Protein AF-A0AA91IP58-F1 (afdb_monomer_lite)

Sequence (177 aa):
MSIFRPLFVLAPLALMLTACASDPKTEALQSEVQELTQKVQKLSTEAEYLERQKAMNENNEQRIYLIPAANSDALGITSLGQLRILISHLEPEADGSKAVLQIKTANGSILPSFTGSLEWGTLNQATLEPDQSSILSQNISFTSPATPTNVTSMEVRFSDIAPENLGFIRLSGLERQ

Radius of gyration: 30.38 Å; chains: 1; bounding box: 102×51×78 Å

Secondary structure (DSSP, 8-state):
-----------------------HHHHHHHHHHHHHHHHHHHHHHHHHHHHHHHHHHHH-TTEEEE-GGG-S-EEEEETTEEEEEEEEEEEEETTEEEEEEEEEETT-PPPPPEEEEEEEEPBPTTT-SB-GGG-EEEEEEE---SS--SSEEEEEEEET--GGG--EEEEEEEEE-

InterPro domains:
  IPR021658 Domain of unknown function DUF3251 [PF11622] (20-172)
  IPR037125 Lipoprotein YajI-like superfamily [G3DSA:2.60.40.1620] (43-176)

pLDDT: mean 85.41, std 18.15, range [39.0, 98.5]

Foldseek 3Di:
DDDDDDDDDDDDDDDDDPPPPPPVVVVVVVVVVVVVVVVVVLVVQLVVLLVVQQVVQVVDAQKHKDFVSVQAWTWHQHPQGIKIKGFPDWADDDQAIKTKIKMAHPVLDFRAKKKWKKKWFAADPVPLHGDPVGIDMDIDTDHGDPDTDRIDIDMDTDGNHYRVRTGMMMTGPIDHD

Organism: NCBI:txid1354268

Structure (mmCIF, N/CA/C/O backbone):
data_AF-A0AA91IP58-F1
#
_entry.id   AF-A0AA91IP58-F1
#
loop_
_atom_site.group_PDB
_atom_site.id
_atom_site.type_symbol
_atom_site.label_atom_id
_atom_site.label_alt_id
_atom_site.label_comp_id
_atom_site.label_asym_id
_atom_site.label_entity_id
_atom_site.label_seq_id
_atom_site.pdbx_PDB_ins_code
_atom_site.Cartn_x
_atom_site.Cartn_y
_atom_site.Cartn_z
_atom_site.occupancy
_atom_site.B_iso_or_equiv
_atom_site.auth_seq_id
_atom_site.auth_comp_id
_atom_site.auth_asym_id
_atom_site.auth_atom_id
_atom_site.pdbx_PDB_model_num
ATOM 1 N N . MET A 1 1 ? -80.694 -22.052 58.886 1.00 39.56 1 MET A N 1
ATOM 2 C CA . MET A 1 1 ? -80.861 -23.253 59.734 1.00 39.56 1 MET A CA 1
ATOM 3 C C . MET A 1 1 ? -80.312 -24.444 58.950 1.00 39.56 1 MET A C 1
ATOM 5 O O . MET A 1 1 ? -80.581 -24.483 57.758 1.00 39.56 1 MET A O 1
ATOM 9 N N . SER A 1 2 ? -79.521 -25.313 59.605 1.00 39.00 2 SER A N 1
ATOM 10 C CA . SER A 1 2 ? -78.619 -26.382 59.080 1.00 39.00 2 SER A CA 1
ATOM 11 C C . SER A 1 2 ? -77.391 -25.863 58.313 1.00 39.00 2 SER A C 1
ATOM 13 O O . SER A 1 2 ? -77.558 -25.254 57.268 1.00 39.00 2 SER A O 1
ATOM 15 N N . ILE A 1 3 ? -76.125 -25.909 58.765 1.00 48.03 3 ILE A N 1
ATOM 16 C CA . ILE A 1 3 ? -75.287 -26.819 59.594 1.00 48.03 3 ILE A CA 1
ATOM 17 C C . ILE A 1 3 ? -75.020 -28.194 58.947 1.00 48.03 3 ILE A C 1
ATOM 19 O O . ILE A 1 3 ? -75.890 -29.051 59.011 1.00 48.03 3 ILE A O 1
ATOM 23 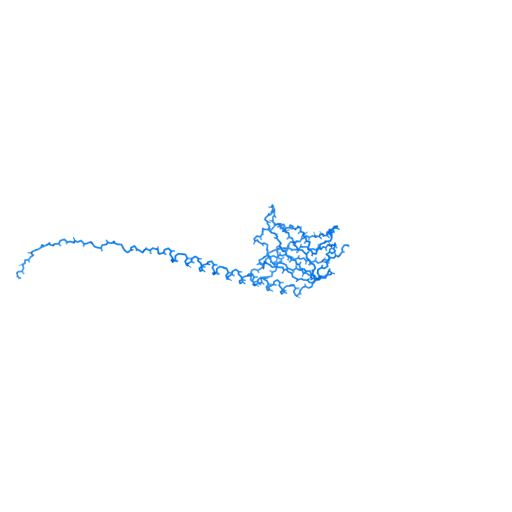N N . PHE A 1 4 ? -73.822 -28.391 58.359 1.00 41.72 4 PHE A N 1
ATOM 24 C CA . PHE A 1 4 ? -72.760 -29.349 58.776 1.00 41.72 4 PHE A CA 1
ATOM 25 C C . PHE A 1 4 ? -71.594 -29.411 57.740 1.00 41.72 4 PHE A C 1
ATOM 27 O O . PHE A 1 4 ? -71.802 -29.713 56.570 1.00 41.72 4 PHE A O 1
ATOM 34 N N . ARG A 1 5 ? -70.357 -29.115 58.188 1.00 49.91 5 ARG A N 1
ATOM 35 C CA . ARG A 1 5 ? -69.035 -29.548 57.626 1.00 49.91 5 ARG A CA 1
ATOM 36 C C . ARG A 1 5 ? -68.789 -31.025 58.072 1.00 49.91 5 ARG A C 1
ATOM 38 O O . ARG A 1 5 ? -69.538 -31.400 58.973 1.00 49.91 5 ARG A O 1
ATOM 45 N N . PRO A 1 6 ? -67.775 -31.846 57.650 1.00 56.28 6 PRO A N 1
ATOM 46 C CA . PRO A 1 6 ? -66.396 -31.459 57.275 1.00 56.28 6 PRO A CA 1
ATOM 47 C C . PRO A 1 6 ? -65.565 -32.418 56.350 1.00 56.28 6 PRO A C 1
ATOM 49 O O . PRO A 1 6 ? -66.014 -33.469 55.919 1.00 56.28 6 PRO A O 1
ATOM 52 N N . LEU A 1 7 ? -64.286 -32.038 56.180 1.00 42.28 7 LEU A N 1
ATOM 53 C CA . LEU A 1 7 ? -63.059 -32.869 56.177 1.00 42.28 7 LEU A CA 1
ATOM 54 C C . LEU A 1 7 ? -62.495 -33.501 54.875 1.00 42.28 7 LEU A C 1
ATOM 56 O O . LEU A 1 7 ? -63.030 -34.456 54.334 1.00 42.28 7 LEU A O 1
ATOM 60 N N . PHE A 1 8 ? -61.300 -32.993 54.522 1.00 44.69 8 PHE A N 1
ATOM 61 C CA . PHE A 1 8 ? -60.072 -33.677 54.063 1.00 44.69 8 PHE A CA 1
ATOM 62 C C . PHE A 1 8 ? -60.136 -34.723 52.942 1.00 44.69 8 PHE A C 1
ATOM 64 O O . PHE A 1 8 ? -60.561 -35.840 53.196 1.00 44.69 8 PHE A O 1
ATOM 71 N N . VAL A 1 9 ? -59.443 -34.444 51.825 1.00 44.81 9 VAL A N 1
ATOM 72 C CA . VAL A 1 9 ? -58.348 -35.301 51.314 1.00 44.81 9 VAL A CA 1
ATOM 73 C C . VAL A 1 9 ? -57.271 -34.410 50.669 1.00 44.81 9 VAL A C 1
ATOM 75 O O . VAL A 1 9 ? -57.568 -33.380 50.071 1.00 44.81 9 VAL A O 1
ATOM 78 N N . LEU A 1 10 ? -56.019 -34.808 50.885 1.00 43.75 10 LEU A N 1
ATOM 79 C CA . LEU A 1 10 ? -54.757 -34.182 50.511 1.00 43.75 10 LEU A CA 1
ATOM 80 C C . LEU A 1 10 ? -54.544 -33.950 49.000 1.00 43.75 10 LEU A C 1
ATOM 82 O O . LEU A 1 10 ? -55.015 -34.711 48.160 1.00 43.75 10 LEU A O 1
ATOM 86 N N . ALA A 1 11 ? -53.712 -32.947 48.701 1.00 50.16 11 ALA A N 1
ATOM 87 C CA . ALA A 1 11 ? -53.000 -32.764 47.434 1.00 50.16 11 ALA A CA 1
ATOM 88 C C . ALA A 1 11 ? -51.957 -33.881 47.180 1.00 50.16 11 ALA A C 1
ATOM 90 O O . ALA A 1 11 ? -51.489 -34.516 48.128 1.00 50.16 11 ALA A O 1
ATOM 91 N N . PRO A 1 12 ? -51.533 -34.069 45.917 1.00 51.97 12 PRO A N 1
ATOM 92 C CA . PRO A 1 12 ? -50.202 -33.572 45.538 1.00 51.97 12 PRO A CA 1
ATOM 93 C C . PRO A 1 12 ? -50.257 -32.804 44.201 1.00 51.97 12 PRO A C 1
ATOM 95 O O . PRO A 1 12 ? -50.959 -33.178 43.272 1.00 51.97 12 PRO A O 1
ATOM 98 N N . LEU A 1 13 ? -49.719 -31.586 44.128 1.00 54.38 13 LEU A N 1
ATOM 99 C CA . LEU A 1 13 ? -48.349 -31.285 43.690 1.00 54.38 13 LEU A CA 1
ATOM 100 C C . LEU A 1 13 ? -47.980 -31.922 42.332 1.00 54.38 13 LEU A C 1
ATOM 102 O O . LEU A 1 13 ? -47.432 -33.016 42.277 1.00 54.38 13 LEU A O 1
ATOM 106 N N . ALA A 1 14 ? -48.223 -31.178 41.250 1.00 49.28 14 ALA A N 1
ATOM 107 C CA . ALA A 1 14 ? -47.555 -31.348 39.959 1.00 49.28 14 ALA A CA 1
ATOM 108 C C . ALA A 1 14 ? -46.962 -29.993 39.540 1.00 49.28 14 ALA A C 1
ATOM 110 O O . ALA A 1 14 ? -47.442 -29.310 38.640 1.00 49.28 14 ALA A O 1
ATOM 111 N N . LEU A 1 15 ? -45.948 -29.567 40.288 1.00 55.00 15 LEU A N 1
ATOM 112 C CA . LEU A 1 15 ? -44.935 -28.629 39.816 1.00 55.00 15 LEU A CA 1
ATOM 113 C C . LEU A 1 15 ? -43.712 -29.466 39.442 1.00 55.00 15 LEU A C 1
ATOM 115 O O . LEU A 1 15 ? -43.441 -30.449 40.130 1.00 55.00 15 LEU A O 1
ATOM 119 N N . MET A 1 16 ? -42.963 -28.987 38.442 1.00 45.84 16 MET A N 1
ATOM 120 C CA . MET A 1 16 ? -41.662 -29.479 37.953 1.00 45.84 16 MET A CA 1
ATOM 121 C C . MET A 1 16 ? -41.760 -30.551 36.848 1.00 45.84 16 MET A C 1
ATOM 123 O O . MET A 1 16 ? -42.393 -31.577 37.041 1.00 45.84 16 MET A O 1
ATOM 127 N N . LEU A 1 17 ? -41.156 -30.444 35.662 1.00 47.12 17 LEU A N 1
ATOM 128 C CA . LEU A 1 17 ? -40.300 -29.449 35.010 1.00 47.12 17 LEU A CA 1
ATOM 129 C C . LEU A 1 17 ? -40.505 -29.655 33.497 1.00 47.12 17 LEU A C 1
ATOM 131 O O . LEU A 1 17 ? -40.238 -30.749 33.000 1.00 47.12 17 LEU A O 1
ATOM 135 N N . THR A 1 18 ? -40.889 -28.633 32.732 1.00 47.38 18 THR A N 1
ATOM 136 C CA . THR A 1 18 ? -40.524 -28.616 31.309 1.00 47.38 18 THR A CA 1
ATOM 137 C C . THR A 1 18 ? -39.029 -28.33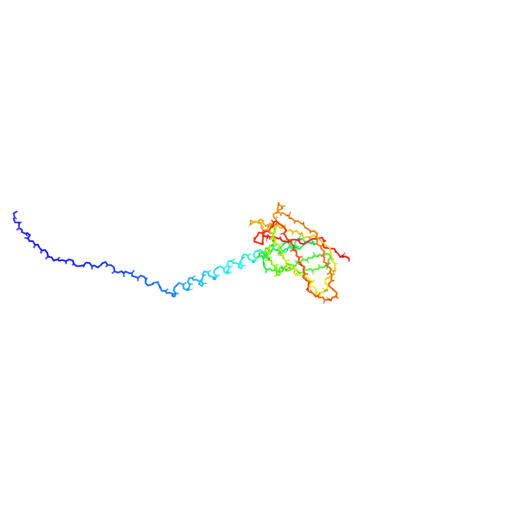1 31.255 1.00 47.38 18 THR A C 1
ATOM 139 O O . THR A 1 18 ? -38.604 -27.179 31.188 1.00 47.38 18 THR A O 1
ATOM 142 N N . ALA A 1 19 ? -38.219 -29.381 31.365 1.00 43.22 19 ALA A N 1
ATOM 143 C CA . ALA A 1 19 ? -36.859 -29.323 30.875 1.00 43.22 19 ALA A CA 1
ATOM 144 C C . ALA A 1 19 ? -36.976 -29.132 29.359 1.00 43.22 19 ALA A C 1
ATOM 146 O O . ALA A 1 19 ? -37.297 -30.074 28.635 1.00 43.22 19 ALA A O 1
ATOM 147 N N . CYS A 1 20 ? -36.791 -27.899 28.880 1.00 54.41 20 CYS A N 1
ATOM 148 C CA . CYS A 1 20 ? -36.378 -27.699 27.501 1.00 54.41 20 CYS A CA 1
ATOM 149 C C . CYS A 1 20 ? -35.067 -28.467 27.364 1.00 54.41 20 CYS A C 1
ATOM 151 O O . CYS A 1 20 ? -34.034 -28.035 27.871 1.00 54.41 20 CYS A O 1
ATOM 153 N N . ALA A 1 21 ? -35.130 -29.651 26.764 1.00 51.09 21 ALA A N 1
ATOM 154 C CA . ALA A 1 21 ? -33.950 -30.283 26.223 1.00 51.09 21 ALA A CA 1
ATOM 155 C C . ALA A 1 21 ? -33.416 -29.303 25.175 1.00 51.09 21 ALA A C 1
ATOM 157 O O . ALA A 1 21 ? -34.024 -29.147 24.116 1.00 51.09 21 ALA A O 1
ATOM 158 N N . SER A 1 22 ? -32.359 -28.564 25.515 1.00 48.19 22 SER A N 1
ATOM 159 C CA . SER A 1 22 ? -31.583 -27.815 24.534 1.00 48.19 22 SER A CA 1
ATOM 160 C C . SER A 1 22 ? -31.085 -28.840 23.527 1.00 48.19 22 SER A C 1
ATOM 162 O O . SER A 1 22 ? -30.234 -29.669 23.842 1.00 48.19 22 SER A O 1
ATOM 164 N N . ASP A 1 23 ? -31.727 -28.873 22.366 1.00 45.72 23 ASP A N 1
ATOM 165 C CA . ASP A 1 23 ? -31.430 -29.823 21.311 1.00 45.72 23 ASP A CA 1
ATOM 166 C C . ASP A 1 23 ? -30.091 -29.383 20.695 1.00 45.72 23 ASP A C 1
ATOM 168 O O . ASP A 1 23 ? -30.049 -28.331 20.045 1.00 45.72 23 ASP A O 1
ATOM 172 N N . PRO A 1 24 ? -28.977 -30.116 20.896 1.00 53.09 24 PRO A N 1
ATOM 173 C CA . PRO A 1 24 ? -27.640 -29.668 20.481 1.00 53.09 24 PRO A CA 1
ATOM 174 C C . PRO A 1 24 ? -27.549 -29.443 18.962 1.00 53.09 24 PRO A C 1
ATOM 176 O O . PRO A 1 24 ? -26.681 -28.728 18.466 1.00 53.09 24 PRO A O 1
ATOM 179 N N . LYS A 1 25 ? -28.497 -30.012 18.207 1.00 50.66 25 LYS A N 1
ATOM 180 C CA . LYS A 1 25 ? -28.651 -29.814 16.766 1.00 50.66 25 LYS A CA 1
ATOM 181 C C . LYS A 1 25 ? -29.115 -28.399 16.394 1.00 50.66 25 LYS A C 1
ATOM 183 O O . LYS A 1 25 ? -28.780 -27.922 15.316 1.00 50.66 25 LYS A O 1
ATOM 188 N N . THR A 1 26 ? -29.863 -27.722 17.268 1.00 49.72 26 THR A N 1
ATOM 189 C CA . THR A 1 26 ? -30.307 -26.331 17.058 1.00 49.72 26 THR A CA 1
ATOM 190 C C . THR A 1 26 ? -29.219 -25.312 17.395 1.00 49.72 26 THR A C 1
ATOM 192 O O . THR A 1 26 ? -29.121 -24.299 16.707 1.00 49.72 26 THR A O 1
ATOM 195 N N . GLU A 1 27 ? -28.344 -25.612 18.362 1.00 52.44 27 GLU A N 1
ATOM 196 C CA . GLU A 1 27 ? -27.169 -24.783 18.675 1.00 52.44 27 GLU A CA 1
ATOM 197 C C . GLU A 1 27 ? -26.138 -24.812 17.531 1.00 52.44 27 GLU A C 1
ATOM 199 O O . GLU A 1 27 ? -25.640 -23.762 17.129 1.00 52.44 27 GLU A O 1
ATOM 204 N N . ALA A 1 28 ? -25.902 -25.981 16.920 1.00 52.97 28 ALA A N 1
ATOM 205 C CA . ALA A 1 28 ? -24.985 -26.121 15.781 1.00 52.97 28 ALA A CA 1
ATOM 206 C C . ALA A 1 28 ? -25.471 -25.394 14.505 1.00 52.97 28 ALA A C 1
ATOM 208 O O . ALA A 1 28 ? -24.678 -24.786 13.784 1.00 52.97 28 ALA A O 1
ATOM 209 N N . LEU A 1 29 ? -26.783 -25.397 14.242 1.00 53.53 29 LEU A N 1
ATOM 210 C CA . LEU A 1 29 ? -27.374 -24.676 13.105 1.00 53.53 29 LEU A CA 1
ATOM 211 C C . LEU A 1 29 ? -27.358 -23.154 13.315 1.00 53.53 29 LEU A C 1
ATOM 213 O O . LEU A 1 29 ? -27.153 -22.402 12.364 1.00 53.53 29 LEU A O 1
ATOM 217 N N . GLN A 1 30 ? -27.537 -22.684 14.555 1.00 60.06 30 GLN A N 1
ATOM 218 C CA . GLN A 1 30 ? -27.396 -21.262 14.876 1.00 60.06 30 GLN A CA 1
ATOM 219 C C . GLN A 1 30 ? -25.954 -20.781 14.691 1.00 60.06 30 GLN A C 1
ATOM 221 O O . GLN A 1 30 ? -25.759 -19.694 14.145 1.00 60.06 30 GLN A O 1
ATOM 226 N N . SER A 1 31 ? -24.955 -21.590 15.065 1.00 61.06 31 SER A N 1
ATOM 227 C CA . SER A 1 31 ? -23.551 -21.235 14.831 1.00 61.06 31 SER A CA 1
ATOM 228 C C . SER A 1 31 ? -23.196 -21.163 13.342 1.00 61.06 31 SER A C 1
ATOM 230 O O . SER A 1 31 ? -22.514 -20.229 12.932 1.00 61.06 31 SER A O 1
ATOM 232 N N . GLU A 1 32 ? -23.712 -22.075 12.511 1.00 61.00 32 GLU A N 1
ATOM 233 C CA . GLU A 1 32 ? -23.423 -22.096 11.068 1.00 61.00 32 GLU A CA 1
ATOM 234 C C . GLU A 1 32 ? -24.068 -20.908 10.327 1.00 61.00 32 GLU A C 1
ATOM 236 O O . GLU A 1 32 ? -23.437 -20.274 9.479 1.00 61.00 32 GLU A O 1
ATOM 241 N N . VAL A 1 33 ? -25.301 -20.528 10.693 1.00 67.69 33 VAL A N 1
ATOM 242 C CA . VAL A 1 33 ? -25.975 -19.342 10.129 1.00 67.69 33 VAL A CA 1
ATOM 243 C C . VAL A 1 33 ? -25.303 -18.041 10.579 1.00 67.69 33 VAL A C 1
ATOM 245 O O . VAL A 1 33 ? -25.185 -17.108 9.779 1.00 67.69 33 VAL A O 1
ATOM 248 N N . GLN A 1 34 ? -24.842 -17.959 11.832 1.00 65.25 34 GLN A N 1
ATOM 249 C CA . GLN A 1 34 ? -24.083 -16.803 12.322 1.00 65.25 34 GLN A CA 1
ATOM 250 C C . GLN A 1 34 ? -22.749 -16.658 11.582 1.00 65.25 34 GLN A C 1
ATOM 252 O O . GLN A 1 34 ? -22.436 -15.564 11.113 1.00 65.25 34 GLN A O 1
ATOM 257 N N . G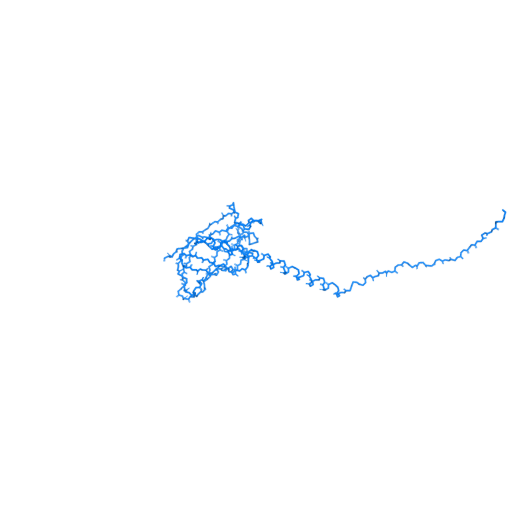LU A 1 35 ? -22.012 -17.755 11.394 1.00 70.62 35 GLU A N 1
ATOM 258 C CA . GLU A 1 35 ? -20.755 -17.765 10.639 1.00 70.62 35 GLU A CA 1
ATOM 259 C C . GLU A 1 35 ? -20.969 -17.365 9.169 1.00 70.62 35 GLU A C 1
ATOM 261 O O . GLU A 1 35 ? -20.226 -16.544 8.623 1.00 70.62 35 GLU A O 1
ATOM 266 N N . LEU A 1 36 ? -22.012 -17.892 8.520 1.00 58.59 36 LEU A N 1
ATOM 267 C CA . LEU A 1 36 ? -22.337 -17.546 7.136 1.00 58.59 36 LEU A CA 1
ATOM 268 C C . LEU A 1 36 ? -22.736 -16.073 6.994 1.00 58.59 36 LEU A C 1
ATOM 270 O O . LEU A 1 36 ? -22.285 -15.397 6.069 1.00 58.59 36 LEU A O 1
ATOM 274 N N . THR A 1 37 ? -23.540 -15.556 7.923 1.00 67.50 37 THR A N 1
ATOM 275 C CA . THR A 1 37 ? -23.955 -14.146 7.927 1.00 67.50 37 THR A CA 1
ATOM 276 C C . THR A 1 37 ? -22.746 -13.226 8.082 1.00 67.50 37 THR A C 1
ATOM 278 O O . THR A 1 37 ? -22.611 -12.261 7.331 1.00 67.50 37 THR A O 1
ATOM 281 N N . GLN A 1 38 ? -21.824 -13.559 8.991 1.00 73.31 38 GLN A N 1
ATOM 282 C CA . GLN A 1 38 ? -20.570 -12.823 9.170 1.00 73.31 38 GLN A CA 1
ATOM 283 C C . GLN A 1 38 ? -19.705 -12.851 7.905 1.00 73.31 38 GLN A C 1
ATOM 285 O O . GLN A 1 38 ? -19.165 -11.820 7.510 1.00 73.31 38 GLN A O 1
ATOM 290 N N . LYS A 1 39 ? -19.608 -14.002 7.226 1.00 71.25 39 LYS A N 1
ATOM 291 C CA . LYS A 1 39 ? -18.879 -14.125 5.953 1.00 71.25 39 LYS A CA 1
ATOM 292 C C . LYS A 1 39 ? -19.482 -13.249 4.856 1.00 71.25 39 LYS A C 1
ATOM 294 O O . LYS A 1 39 ? -18.738 -12.554 4.172 1.00 71.25 39 LYS A O 1
ATOM 299 N N . VAL A 1 40 ? -20.807 -13.249 4.704 1.00 78.06 40 VAL A N 1
ATOM 300 C CA . VAL A 1 40 ? -21.494 -12.408 3.707 1.00 78.06 40 VAL A CA 1
ATOM 301 C C . VAL A 1 40 ? -21.289 -10.923 4.007 1.00 78.06 40 VAL A C 1
ATOM 303 O O . VAL A 1 40 ? -20.968 -10.162 3.099 1.00 78.06 40 VAL A O 1
ATOM 306 N N . GLN A 1 41 ? -21.412 -10.512 5.272 1.00 75.88 41 GLN A N 1
ATOM 307 C CA . GLN A 1 41 ? -21.167 -9.125 5.679 1.00 75.88 41 GLN A CA 1
ATOM 308 C C . GLN A 1 41 ? -19.719 -8.706 5.412 1.00 75.88 41 GLN A C 1
ATOM 310 O O . GLN A 1 41 ? -19.492 -7.672 4.792 1.00 75.88 41 GLN A O 1
ATOM 315 N N . LYS A 1 42 ? -18.747 -9.542 5.793 1.00 77.12 42 LYS A N 1
ATOM 316 C CA . LYS A 1 42 ? -17.326 -9.291 5.537 1.00 77.12 42 LYS A CA 1
ATOM 317 C C . LYS A 1 42 ? -17.040 -9.107 4.046 1.00 77.12 42 LYS A C 1
ATOM 319 O O . LYS A 1 42 ? -16.403 -8.131 3.674 1.00 77.12 42 LYS A O 1
ATOM 324 N N . LEU A 1 43 ? -17.543 -10.006 3.198 1.00 80.06 43 LEU A N 1
ATOM 325 C CA . LEU A 1 43 ? -17.359 -9.909 1.747 1.00 80.06 43 LEU A CA 1
ATOM 326 C C . LEU A 1 43 ? -18.007 -8.649 1.165 1.00 80.06 43 LEU A C 1
ATOM 328 O O . LEU A 1 43 ? -17.438 -8.036 0.268 1.00 80.06 43 LEU A O 1
ATOM 332 N N . SER A 1 44 ? -19.169 -8.243 1.685 1.00 83.75 44 SER A N 1
ATOM 333 C CA . SER A 1 44 ? -19.819 -6.996 1.274 1.00 83.75 44 SER A CA 1
ATOM 334 C C . SER A 1 44 ? -18.955 -5.778 1.601 1.00 83.75 44 SER A C 1
ATOM 336 O O . SER A 1 44 ? -18.814 -4.889 0.768 1.00 83.75 44 SER A O 1
ATOM 338 N N . THR A 1 45 ? -18.357 -5.746 2.791 1.00 87.81 45 THR A N 1
ATOM 339 C CA . THR A 1 45 ? -17.468 -4.660 3.216 1.00 87.81 45 THR A CA 1
ATOM 340 C C . THR A 1 45 ? -16.156 -4.647 2.422 1.00 87.81 45 THR A C 1
ATOM 342 O O . THR A 1 45 ? -15.736 -3.593 1.954 1.00 87.81 45 THR A O 1
ATOM 345 N N . GLU A 1 46 ? -15.520 -5.803 2.2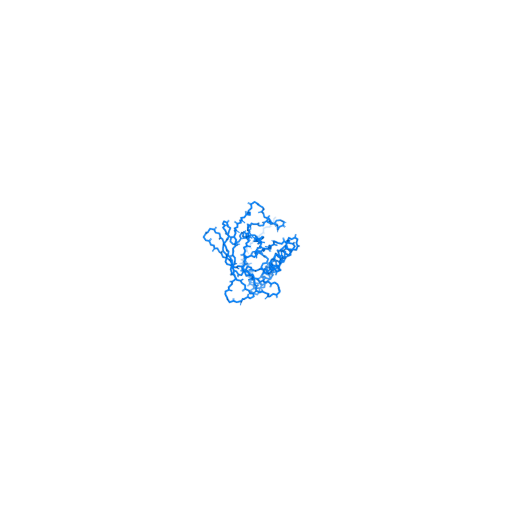06 1.00 93.69 46 GLU A N 1
ATOM 346 C CA . GLU A 1 46 ? -14.311 -5.905 1.370 1.00 93.69 46 GLU A CA 1
ATOM 347 C C . GLU A 1 46 ? -14.582 -5.450 -0.074 1.00 93.69 46 GLU A C 1
ATOM 349 O O . GLU A 1 46 ? -13.756 -4.756 -0.670 1.00 93.69 46 GLU A O 1
ATOM 354 N N . ALA A 1 47 ? -15.755 -5.787 -0.625 1.00 93.50 47 ALA A N 1
ATOM 355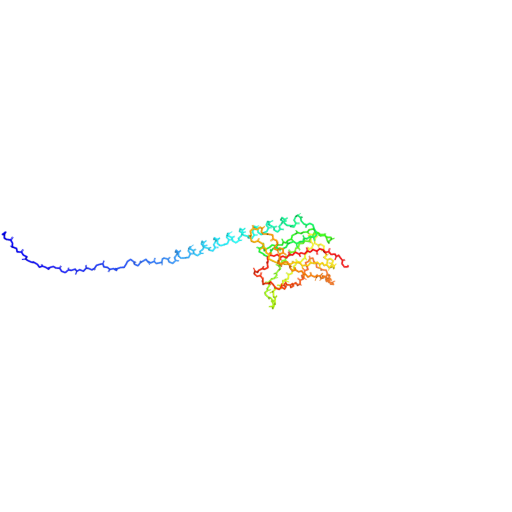 C CA . ALA A 1 47 ? -16.168 -5.348 -1.954 1.00 93.50 47 ALA A CA 1
ATOM 356 C C . ALA A 1 47 ? -16.320 -3.821 -2.039 1.00 93.50 47 ALA A C 1
ATOM 358 O O . ALA A 1 47 ? -15.827 -3.224 -2.994 1.00 93.50 47 ALA A O 1
ATOM 359 N N . GLU A 1 48 ? -16.926 -3.185 -1.033 1.00 95.25 48 GLU A N 1
ATOM 360 C CA . GLU A 1 48 ? -17.061 -1.724 -0.971 1.00 95.25 48 GLU A CA 1
ATOM 361 C C . GLU A 1 48 ? -15.689 -1.030 -0.947 1.00 95.25 48 GLU A C 1
ATOM 363 O O . GLU A 1 48 ? -15.424 -0.127 -1.747 1.00 95.25 48 GLU A O 1
ATOM 368 N N . TYR A 1 49 ? -14.766 -1.498 -0.098 1.00 96.69 49 TYR A N 1
ATOM 369 C CA . 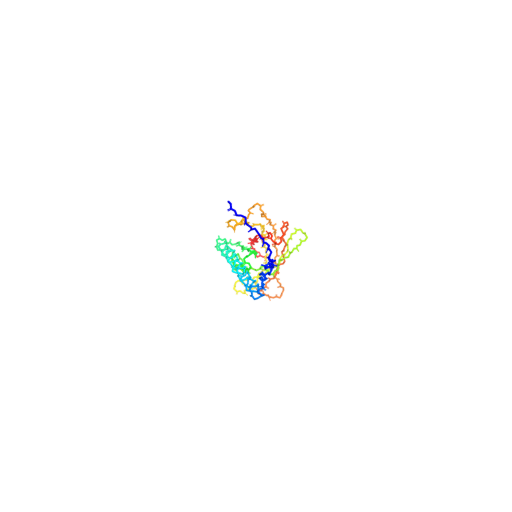TYR A 1 49 ? -13.393 -0.984 -0.075 1.00 96.69 49 TYR A CA 1
ATOM 370 C C . TYR A 1 49 ? -12.663 -1.218 -1.404 1.00 96.69 49 TYR A C 1
ATOM 372 O O . TYR A 1 49 ? -11.924 -0.346 -1.865 1.00 96.69 49 TYR A O 1
ATOM 380 N N . LEU A 1 50 ? -12.867 -2.364 -2.054 1.00 96.88 50 LEU A N 1
ATOM 381 C CA . LEU A 1 50 ? -12.264 -2.661 -3.351 1.00 96.88 50 LEU A CA 1
ATOM 382 C C . LEU A 1 50 ? -12.791 -1.744 -4.460 1.00 96.88 50 LEU A C 1
ATOM 384 O O . LEU A 1 50 ? -12.002 -1.220 -5.249 1.00 96.88 50 LEU A O 1
ATOM 388 N N . GLU A 1 51 ? -14.104 -1.540 -4.541 1.00 95.69 51 GLU A N 1
ATOM 389 C CA . GLU A 1 51 ? -14.715 -0.604 -5.490 1.00 95.69 51 GLU A CA 1
ATOM 390 C C . GLU A 1 51 ? -14.179 0.807 -5.269 1.00 95.69 51 GLU A C 1
ATOM 392 O O . GLU A 1 51 ? -13.778 1.486 -6.220 1.00 95.69 51 GLU A O 1
ATOM 397 N N . ARG A 1 52 ? -14.055 1.210 -4.002 1.00 96.00 52 ARG A N 1
ATOM 398 C CA . ARG A 1 52 ? -13.484 2.500 -3.644 1.00 96.00 52 ARG A CA 1
ATOM 399 C C . ARG A 1 52 ? -12.025 2.639 -4.059 1.00 96.00 52 ARG A C 1
ATOM 401 O O . ARG A 1 52 ? -11.648 3.651 -4.651 1.00 96.00 52 ARG A O 1
ATOM 408 N N . GLN A 1 53 ? -11.213 1.621 -3.788 1.00 97.56 53 GLN A N 1
ATOM 409 C CA . GLN A 1 53 ? -9.813 1.560 -4.201 1.00 97.56 53 GLN A CA 1
ATOM 410 C C . GLN A 1 53 ? -9.676 1.679 -5.723 1.00 97.56 53 GLN A C 1
ATOM 412 O O . GLN A 1 53 ? -8.822 2.423 -6.206 1.00 97.56 53 GLN A O 1
ATOM 417 N N . LYS A 1 54 ? -10.518 0.975 -6.490 1.00 96.50 54 LYS A N 1
ATOM 418 C CA . LYS A 1 54 ? -10.528 1.070 -7.957 1.00 96.50 54 LYS A CA 1
ATOM 419 C C . LYS A 1 54 ? -10.873 2.481 -8.418 1.00 96.50 54 LYS A C 1
ATOM 421 O O . LYS A 1 54 ? -10.092 3.063 -9.162 1.00 96.50 54 LYS A O 1
ATOM 426 N N . ALA A 1 55 ? -11.951 3.063 -7.896 1.00 95.81 55 ALA A N 1
ATOM 427 C CA . ALA A 1 55 ? -12.361 4.419 -8.247 1.00 95.81 55 ALA A CA 1
ATOM 428 C C . ALA A 1 55 ? -11.271 5.464 -7.940 1.00 95.81 55 ALA A C 1
ATOM 430 O O . ALA A 1 55 ? -11.052 6.380 -8.732 1.00 95.81 55 ALA A O 1
ATOM 431 N N . MET A 1 56 ? -10.547 5.340 -6.821 1.00 95.62 56 MET A N 1
ATOM 432 C CA . MET A 1 56 ? -9.426 6.242 -6.517 1.00 95.62 56 MET A CA 1
ATOM 433 C C . MET A 1 56 ? -8.275 6.096 -7.516 1.00 95.62 56 MET A C 1
ATOM 435 O O . MET A 1 56 ? -7.735 7.104 -7.968 1.00 95.62 56 MET A O 1
ATOM 439 N N . ASN A 1 57 ? -7.920 4.864 -7.881 1.00 96.62 57 ASN A N 1
ATOM 440 C CA . ASN A 1 57 ? -6.818 4.583 -8.803 1.00 96.62 57 ASN A CA 1
ATOM 441 C C . ASN A 1 57 ? -7.139 4.918 -10.267 1.00 96.62 57 ASN A C 1
ATOM 443 O O . ASN A 1 57 ? -6.241 5.280 -11.020 1.00 96.62 57 ASN A O 1
ATOM 447 N N . GLU A 1 58 ? -8.405 4.830 -10.673 1.00 94.12 58 GLU A N 1
ATOM 448 C CA . GLU A 1 58 ? -8.861 5.237 -12.008 1.00 94.12 58 GLU A CA 1
ATOM 449 C C . GLU A 1 58 ? -8.861 6.763 -12.173 1.00 94.12 58 GLU A C 1
ATOM 451 O O . GLU A 1 58 ? -8.560 7.267 -13.252 1.00 94.12 58 GLU A O 1
ATOM 456 N N . ASN A 1 59 ? -9.150 7.504 -11.099 1.00 91.81 59 ASN A N 1
ATOM 457 C CA . ASN A 1 59 ? -9.238 8.967 -11.124 1.00 91.81 59 ASN A CA 1
ATOM 458 C C . ASN A 1 59 ? -7.914 9.688 -10.823 1.00 91.81 59 ASN A C 1
ATOM 460 O O . ASN A 1 59 ? -7.853 10.913 -10.926 1.00 91.81 59 ASN A O 1
ATOM 464 N N . ASN A 1 60 ? -6.863 8.970 -10.417 1.00 89.44 60 ASN A N 1
ATOM 465 C CA . ASN A 1 60 ? -5.585 9.570 -10.039 1.00 89.44 60 ASN A CA 1
ATOM 466 C C . ASN A 1 60 ? -4.420 8.898 -10.768 1.00 89.44 60 ASN A C 1
ATOM 468 O O . ASN A 1 60 ? -3.864 7.902 -10.311 1.00 89.44 60 ASN A O 1
ATOM 472 N N . GLU A 1 61 ? -3.980 9.497 -11.870 1.00 86.38 61 GLU A N 1
ATOM 473 C CA . GLU A 1 61 ? -2.712 9.111 -12.485 1.00 86.38 61 GLU A CA 1
ATOM 474 C C . GLU A 1 61 ? -1.531 9.455 -11.562 1.00 86.38 61 GLU A C 1
ATOM 476 O O . GLU A 1 61 ? -1.576 10.413 -10.788 1.00 86.38 61 GLU A O 1
ATOM 481 N N . GLN A 1 62 ? -0.449 8.675 -11.646 1.00 93.62 62 GLN A N 1
ATOM 482 C CA . GLN A 1 62 ? 0.773 8.834 -10.841 1.00 93.62 62 GLN A CA 1
ATOM 483 C C . GLN A 1 62 ? 0.598 8.607 -9.332 1.00 93.62 62 GLN A C 1
ATOM 485 O O . GLN A 1 62 ? 1.544 8.830 -8.570 1.00 93.62 62 GLN A O 1
ATOM 490 N N . ARG A 1 63 ? -0.578 8.150 -8.888 1.00 95.94 63 ARG A N 1
ATOM 491 C CA . ARG A 1 63 ? -0.854 7.798 -7.494 1.00 95.94 63 ARG A CA 1
ATOM 492 C C . ARG A 1 63 ? -1.516 6.432 -7.432 1.00 95.94 63 ARG A C 1
ATOM 494 O O . ARG A 1 63 ? -2.502 6.193 -8.115 1.00 95.94 63 ARG A O 1
ATOM 501 N N . ILE A 1 64 ? -0.983 5.546 -6.599 1.00 97.62 64 ILE A N 1
ATOM 502 C CA . ILE A 1 64 ? -1.554 4.220 -6.366 1.00 97.62 64 ILE A CA 1
ATOM 503 C C . ILE A 1 64 ? -2.015 4.147 -4.921 1.00 97.62 64 ILE A C 1
ATOM 505 O O . ILE A 1 64 ? -1.198 4.151 -4.004 1.00 97.62 64 ILE A O 1
ATOM 509 N N . TYR A 1 65 ? -3.324 4.075 -4.740 1.00 97.88 65 TYR A N 1
ATOM 510 C CA . TYR A 1 65 ? -4.005 3.873 -3.476 1.00 97.88 65 TYR A CA 1
ATOM 511 C C . TYR A 1 65 ? -4.172 2.380 -3.194 1.00 97.88 65 TYR A C 1
ATOM 513 O O . TYR A 1 65 ? -4.672 1.632 -4.038 1.00 97.88 65 TYR A O 1
ATOM 521 N N . LEU A 1 66 ? -3.800 1.974 -1.984 1.00 97.81 66 LEU A N 1
ATOM 522 C CA . LEU A 1 66 ? -4.111 0.684 -1.389 1.00 97.81 66 LEU A CA 1
ATOM 523 C C . LEU A 1 66 ? -4.941 0.911 -0.127 1.00 97.81 66 LEU A C 1
ATOM 525 O O . LEU A 1 66 ? -4.552 1.689 0.740 1.00 97.81 66 LEU A O 1
ATOM 529 N N . ILE A 1 67 ? -6.057 0.205 -0.010 1.00 97.56 67 ILE A N 1
ATOM 530 C CA . ILE A 1 67 ? -6.864 0.124 1.202 1.00 97.56 67 ILE A CA 1
ATOM 531 C C . ILE A 1 67 ? -6.627 -1.269 1.794 1.00 97.56 67 ILE A C 1
ATOM 533 O O . ILE A 1 67 ? -7.060 -2.249 1.185 1.00 97.56 67 ILE A O 1
ATOM 537 N N . PRO A 1 68 ? -5.971 -1.408 2.962 1.00 96.75 68 PRO A N 1
ATOM 538 C CA . PRO A 1 68 ? -5.720 -2.721 3.561 1.00 96.75 68 PRO A CA 1
ATOM 539 C C . PRO A 1 68 ? -6.994 -3.556 3.744 1.00 96.75 68 PRO A C 1
ATOM 541 O O . PRO A 1 68 ? -6.994 -4.756 3.476 1.00 96.75 68 PRO A O 1
ATOM 544 N N . ALA A 1 69 ? -8.106 -2.905 4.097 1.00 94.94 69 ALA A N 1
ATOM 545 C CA . ALA A 1 69 ? -9.410 -3.542 4.258 1.00 94.94 69 ALA A CA 1
ATOM 546 C C . ALA A 1 69 ? -10.041 -4.060 2.946 1.00 94.94 69 ALA A C 1
ATOM 548 O O . ALA A 1 69 ? -10.952 -4.877 3.009 1.00 94.94 69 ALA A O 1
ATOM 549 N N . ALA A 1 70 ? -9.560 -3.643 1.766 1.00 95.81 70 ALA A N 1
ATOM 550 C CA . ALA A 1 70 ? -9.991 -4.219 0.488 1.00 95.81 70 ALA A CA 1
ATOM 551 C C . ALA A 1 70 ? -9.402 -5.619 0.244 1.00 95.81 70 ALA A C 1
ATOM 553 O O . ALA A 1 70 ? -9.899 -6.339 -0.619 1.00 95.81 70 ALA A O 1
ATOM 554 N N . ASN A 1 71 ? -8.323 -5.982 0.956 1.00 94.50 71 ASN A N 1
ATOM 555 C CA . ASN A 1 71 ? -7.645 -7.280 0.867 1.00 94.50 71 ASN A CA 1
ATOM 556 C C . ASN A 1 71 ? -7.385 -7.753 -0.584 1.00 94.50 71 ASN A C 1
ATOM 558 O O . ASN A 1 71 ? -7.530 -8.925 -0.931 1.00 94.50 71 ASN A O 1
ATOM 562 N N . SER A 1 72 ? -7.029 -6.811 -1.457 1.00 95.19 72 SER A N 1
ATOM 563 C CA . SER A 1 72 ? -6.853 -7.021 -2.894 1.00 95.19 72 SER A CA 1
ATOM 564 C C . SER A 1 72 ? -5.672 -6.207 -3.398 1.00 95.19 72 SER A C 1
ATOM 566 O O . SER A 1 72 ? -5.287 -5.195 -2.810 1.00 95.19 72 SER A O 1
ATOM 568 N N . ASP A 1 73 ? -5.121 -6.616 -4.536 1.00 96.12 73 ASP A N 1
ATOM 569 C CA . ASP A 1 73 ? -4.132 -5.817 -5.239 1.00 96.12 73 ASP A CA 1
ATOM 570 C C . ASP A 1 73 ? -4.734 -4.518 -5.801 1.00 96.12 73 ASP A C 1
ATOM 572 O O . ASP A 1 73 ? -5.882 -4.460 -6.248 1.00 96.12 73 ASP A O 1
ATOM 576 N N . ALA A 1 74 ? -3.930 -3.459 -5.782 1.00 97.38 74 ALA A N 1
ATOM 577 C CA . ALA A 1 74 ? -4.212 -2.195 -6.441 1.00 97.38 74 ALA A CA 1
ATOM 578 C C . ALA A 1 74 ? -3.526 -2.157 -7.804 1.00 97.38 74 ALA A C 1
ATOM 580 O O . ALA A 1 74 ? -2.371 -2.562 -7.933 1.00 97.38 74 ALA A O 1
ATOM 581 N N . LEU A 1 75 ? -4.225 -1.644 -8.813 1.00 96.38 75 LEU A N 1
ATOM 582 C CA . LEU A 1 75 ? -3.704 -1.410 -10.156 1.00 96.38 75 LEU A CA 1
ATOM 583 C C . LEU A 1 75 ? -3.692 0.096 -10.406 1.00 96.38 75 LEU A C 1
ATOM 585 O O . LEU A 1 75 ? -4.726 0.731 -10.238 1.00 96.38 75 LEU A O 1
ATOM 589 N N . GLY A 1 76 ? -2.565 0.657 -10.839 1.00 95.69 76 GLY A N 1
ATOM 590 C CA . GLY A 1 76 ? -2.482 2.087 -11.141 1.00 95.69 76 GLY A CA 1
ATOM 591 C C . GLY A 1 76 ? -1.443 2.426 -12.203 1.00 95.69 76 GLY A C 1
ATOM 592 O O . GLY A 1 76 ? -0.536 1.640 -12.487 1.00 95.69 76 GLY A O 1
ATOM 593 N N . ILE A 1 77 ? -1.611 3.592 -12.827 1.00 95.56 77 ILE A N 1
ATOM 594 C CA . ILE A 1 77 ? -0.761 4.086 -13.917 1.00 95.56 77 ILE A CA 1
ATOM 595 C C . ILE A 1 77 ? 0.257 5.077 -13.354 1.00 95.56 77 ILE A C 1
ATOM 597 O O . ILE A 1 77 ? -0.100 6.018 -12.648 1.00 95.56 77 ILE A O 1
ATOM 601 N N . THR A 1 78 ? 1.532 4.870 -13.680 1.00 94.94 78 THR A N 1
ATOM 602 C CA . THR A 1 78 ? 2.661 5.676 -13.191 1.00 94.94 78 THR A CA 1
ATOM 603 C C . THR A 1 78 ? 3.659 5.946 -14.316 1.00 94.94 78 THR A C 1
ATOM 605 O O . THR A 1 78 ? 3.560 5.365 -15.398 1.00 94.94 78 THR A O 1
ATOM 608 N N . SER A 1 79 ? 4.660 6.792 -14.067 1.00 93.56 79 SER A N 1
ATOM 609 C CA . SER A 1 79 ? 5.776 7.042 -14.992 1.00 93.56 79 SER A CA 1
ATOM 610 C C . SER A 1 79 ? 6.597 5.774 -15.301 1.00 93.56 79 SER A C 1
ATOM 612 O O . SER A 1 79 ? 7.225 5.669 -16.356 1.00 93.56 79 SER A O 1
ATOM 614 N N . LEU A 1 80 ? 6.551 4.779 -14.406 1.00 93.62 80 LEU A N 1
ATOM 615 C CA . LEU A 1 80 ? 7.195 3.472 -14.558 1.00 93.62 80 LEU A CA 1
ATOM 616 C C . LEU A 1 80 ? 6.334 2.481 -15.361 1.00 93.62 80 LEU A C 1
ATOM 618 O O . LEU A 1 80 ? 6.737 1.338 -15.572 1.00 93.62 80 LEU A O 1
ATOM 622 N N . GLY A 1 81 ? 5.156 2.917 -15.814 1.00 94.00 81 GLY A N 1
ATOM 623 C CA . GLY A 1 81 ? 4.137 2.098 -16.455 1.00 94.00 81 GLY A CA 1
ATOM 624 C C . GLY A 1 81 ? 3.006 1.726 -15.500 1.00 94.00 81 GLY A C 1
ATOM 625 O O . GLY A 1 81 ? 2.844 2.301 -14.419 1.00 94.00 81 GLY A O 1
ATOM 626 N N . GLN A 1 82 ? 2.190 0.762 -15.921 1.00 96.00 82 GLN A N 1
ATOM 627 C CA . GLN A 1 82 ? 1.099 0.251 -15.102 1.00 96.00 82 GLN A CA 1
ATOM 628 C C . GLN A 1 82 ? 1.649 -0.737 -14.072 1.00 96.00 82 GLN A C 1
ATOM 630 O O . GLN A 1 82 ? 2.281 -1.735 -14.433 1.00 96.00 82 GLN A O 1
ATOM 635 N N . LEU A 1 83 ? 1.410 -0.457 -12.795 1.00 96.50 83 LEU A N 1
ATOM 636 C CA . LEU A 1 83 ? 1.898 -1.251 -11.674 1.00 96.50 83 LEU A CA 1
ATOM 637 C C . LEU A 1 83 ? 0.738 -1.908 -10.944 1.00 96.50 83 LEU A C 1
ATOM 639 O O . LEU A 1 83 ? -0.365 -1.367 -10.867 1.00 96.50 83 LEU A O 1
ATOM 643 N N . ARG A 1 84 ? 1.027 -3.074 -10.380 1.00 97.00 84 ARG A N 1
ATOM 644 C CA . ARG A 1 84 ? 0.140 -3.820 -9.507 1.00 97.00 84 ARG A CA 1
ATOM 645 C C . ARG A 1 84 ? 0.836 -4.027 -8.171 1.00 97.00 84 ARG A C 1
ATOM 647 O O . ARG A 1 84 ? 1.956 -4.542 -8.140 1.00 97.00 84 ARG A O 1
ATOM 654 N N . ILE A 1 85 ? 0.184 -3.598 -7.099 1.00 97.31 85 ILE A N 1
ATOM 655 C CA . ILE A 1 85 ? 0.752 -3.569 -5.751 1.00 97.31 85 ILE A CA 1
ATOM 656 C C . ILE A 1 85 ? -0.163 -4.330 -4.802 1.00 97.31 85 ILE A C 1
ATOM 658 O O . ILE A 1 85 ? -1.374 -4.146 -4.839 1.00 97.31 85 ILE A O 1
ATOM 662 N N . LEU A 1 86 ? 0.414 -5.170 -3.950 1.00 96.81 86 LEU A N 1
ATOM 663 C CA . LEU A 1 86 ? -0.293 -5.938 -2.930 1.00 96.81 86 LEU A CA 1
ATOM 664 C C . LEU A 1 86 ? 0.404 -5.776 -1.578 1.00 96.81 86 LEU A C 1
ATOM 666 O O . LEU A 1 86 ? 1.632 -5.799 -1.505 1.00 96.81 86 LEU A O 1
ATOM 670 N N . ILE A 1 87 ? -0.376 -5.683 -0.505 1.00 97.44 87 ILE A N 1
ATOM 671 C CA . ILE A 1 87 ? 0.125 -5.808 0.865 1.00 97.44 87 ILE A CA 1
ATOM 672 C C . ILE A 1 87 ? 0.157 -7.302 1.193 1.00 97.44 87 ILE A C 1
ATOM 674 O O . ILE A 1 87 ? -0.886 -7.926 1.346 1.00 97.44 87 ILE A O 1
ATOM 678 N N . SER A 1 88 ? 1.349 -7.894 1.232 1.00 96.12 88 SER A N 1
ATOM 679 C CA . SER A 1 88 ? 1.503 -9.342 1.458 1.00 96.12 88 SER A CA 1
ATOM 680 C C . SER A 1 88 ? 1.583 -9.724 2.934 1.00 96.12 88 SER A C 1
ATOM 682 O O . SER A 1 88 ? 1.217 -10.836 3.301 1.00 96.12 88 SER A O 1
ATOM 684 N N . HIS A 1 89 ? 2.047 -8.801 3.774 1.00 95.81 89 HIS A N 1
ATOM 685 C CA . HIS A 1 89 ? 2.107 -8.955 5.222 1.00 95.81 89 HIS A CA 1
ATOM 686 C C . HIS A 1 89 ? 1.940 -7.580 5.859 1.00 95.81 89 HIS A C 1
ATOM 688 O O . HIS A 1 89 ? 2.461 -6.604 5.314 1.00 95.81 89 HIS A O 1
ATOM 694 N N . LEU A 1 90 ? 1.219 -7.505 6.974 1.00 97.00 90 LEU A N 1
ATOM 695 C CA . LEU A 1 90 ? 1.022 -6.296 7.771 1.00 97.00 90 LEU A CA 1
ATOM 696 C C . LEU A 1 90 ? 1.012 -6.708 9.244 1.00 97.00 90 LEU A C 1
ATOM 698 O O . LEU A 1 90 ? 0.190 -7.526 9.652 1.00 97.00 90 LEU A O 1
ATOM 702 N N . GLU A 1 91 ? 1.935 -6.163 10.028 1.00 97.12 91 GLU A N 1
ATOM 703 C CA . GLU A 1 91 ? 2.118 -6.527 11.432 1.00 97.12 91 GLU A CA 1
ATOM 704 C C . GLU A 1 91 ? 2.455 -5.309 12.303 1.00 97.12 91 GLU A C 1
ATOM 706 O O . GLU A 1 91 ? 2.953 -4.305 11.783 1.00 97.12 91 GLU A O 1
ATOM 711 N N . PRO A 1 92 ? 2.197 -5.377 13.623 1.00 97.44 92 PRO A N 1
ATOM 712 C CA . PRO A 1 92 ? 2.616 -4.331 14.547 1.00 97.44 92 PRO A CA 1
ATOM 713 C C . PRO A 1 92 ? 4.143 -4.183 14.574 1.00 97.44 92 PRO A C 1
ATOM 715 O O . PRO A 1 92 ? 4.877 -5.173 14.555 1.00 97.44 92 PRO A O 1
ATOM 718 N N . GLU A 1 93 ? 4.623 -2.949 14.683 1.00 94.38 93 GLU A N 1
ATOM 719 C CA . GLU A 1 93 ? 6.024 -2.611 14.956 1.00 94.38 93 GLU A CA 1
ATOM 720 C C . GLU A 1 93 ? 6.062 -1.559 16.077 1.00 94.38 93 GLU A C 1
ATOM 722 O O . GLU A 1 93 ? 5.059 -0.897 16.306 1.00 94.38 93 GLU A O 1
ATOM 727 N N . ALA A 1 94 ? 7.182 -1.436 16.801 1.00 89.06 94 ALA A N 1
ATOM 728 C CA . ALA A 1 94 ? 7.298 -0.695 18.069 1.00 89.06 94 ALA A CA 1
ATOM 729 C C . ALA A 1 94 ? 6.402 0.558 18.194 1.00 89.06 94 ALA A C 1
ATOM 731 O O . ALA A 1 94 ? 5.573 0.606 19.099 1.00 89.06 94 ALA A O 1
ATOM 732 N N . ASP A 1 95 ? 6.528 1.501 17.255 1.00 89.62 95 ASP A N 1
ATOM 733 C CA . ASP A 1 95 ? 5.785 2.769 17.232 1.00 89.62 95 ASP A CA 1
ATOM 734 C C . ASP A 1 95 ? 4.836 2.871 16.019 1.00 89.62 95 ASP A C 1
ATOM 736 O O . ASP A 1 95 ? 4.637 3.945 15.455 1.00 89.62 95 ASP A O 1
ATOM 740 N N . GLY A 1 96 ? 4.274 1.751 15.557 1.00 96.06 96 GLY A N 1
ATOM 741 C CA . GLY A 1 96 ? 3.320 1.750 14.453 1.00 96.06 96 GLY A CA 1
ATOM 742 C C . GLY A 1 96 ? 3.126 0.385 13.801 1.00 96.06 96 GLY A C 1
ATOM 743 O O . GLY A 1 96 ? 2.809 -0.610 14.455 1.00 96.06 96 GLY A O 1
ATOM 744 N N . SER A 1 97 ? 3.285 0.345 12.483 1.00 97.06 97 SER A N 1
ATOM 745 C CA . SER A 1 97 ? 3.070 -0.854 11.675 1.00 97.06 97 SER A CA 1
ATOM 746 C C . SER A 1 97 ? 4.196 -1.069 10.686 1.00 97.06 97 SER A C 1
ATOM 748 O O . SER A 1 97 ? 4.799 -0.122 10.187 1.00 97.06 97 SER A O 1
ATOM 750 N N . LYS A 1 98 ? 4.405 -2.322 10.303 1.00 97.19 98 LYS A N 1
ATOM 751 C CA . LYS A 1 98 ? 5.295 -2.701 9.210 1.00 97.19 98 LYS A CA 1
ATOM 752 C C . LYS A 1 98 ? 4.536 -3.545 8.202 1.00 97.19 98 LYS A C 1
ATOM 754 O O . LYS A 1 98 ? 3.763 -4.423 8.581 1.00 97.19 98 LYS A O 1
ATOM 759 N N . ALA A 1 99 ? 4.789 -3.309 6.921 1.00 97.31 99 ALA A N 1
ATOM 760 C CA . ALA A 1 99 ? 4.244 -4.121 5.848 1.00 97.31 99 ALA A CA 1
ATOM 761 C C . ALA A 1 99 ? 5.291 -4.545 4.825 1.00 97.31 99 ALA A C 1
ATOM 763 O O . ALA A 1 99 ? 6.321 -3.899 4.638 1.00 97.31 99 ALA A O 1
ATOM 764 N N . VAL A 1 100 ? 4.968 -5.620 4.111 1.00 97.69 100 VAL A N 1
ATOM 765 C CA . VAL A 1 100 ? 5.696 -6.056 2.921 1.00 97.69 100 VAL A CA 1
ATOM 766 C C . VAL A 1 100 ? 4.829 -5.784 1.698 1.00 97.69 100 VAL A C 1
ATOM 768 O O . VAL A 1 100 ? 3.809 -6.449 1.487 1.00 97.69 100 VAL A O 1
ATOM 771 N N . LEU A 1 101 ? 5.246 -4.822 0.877 1.00 97.50 101 LEU A N 1
ATOM 772 C CA . LEU A 1 101 ? 4.604 -4.509 -0.394 1.00 97.50 101 LEU A CA 1
ATOM 773 C C . LEU A 1 101 ? 5.188 -5.386 -1.498 1.00 97.50 101 LEU A C 1
ATOM 775 O O . LEU A 1 101 ? 6.390 -5.345 -1.757 1.00 97.50 101 LEU A O 1
ATOM 779 N N . GLN A 1 102 ? 4.334 -6.143 -2.179 1.00 97.00 102 GLN A N 1
ATOM 780 C CA . GLN A 1 102 ? 4.684 -6.829 -3.415 1.00 97.00 102 GLN A CA 1
ATOM 781 C C . GLN A 1 102 ? 4.316 -5.958 -4.607 1.00 97.00 102 GLN A C 1
ATOM 783 O O . GLN A 1 102 ? 3.157 -5.584 -4.769 1.00 97.00 102 GLN A O 1
ATOM 788 N N . ILE A 1 103 ? 5.297 -5.655 -5.451 1.00 95.94 103 ILE A N 1
ATOM 789 C CA . ILE A 1 103 ? 5.154 -4.769 -6.604 1.00 95.94 103 ILE A CA 1
ATOM 790 C C . ILE A 1 103 ? 5.523 -5.546 -7.862 1.00 95.94 103 ILE A C 1
ATOM 792 O O . ILE A 1 103 ? 6.575 -6.186 -7.935 1.00 95.94 103 ILE A O 1
ATOM 796 N N . LYS A 1 104 ? 4.658 -5.470 -8.872 1.00 95.31 104 LYS A N 1
ATOM 797 C CA . LYS A 1 104 ? 4.919 -5.997 -10.212 1.00 95.31 104 LYS A CA 1
ATOM 798 C C . LYS A 1 104 ? 4.400 -5.049 -11.277 1.00 95.31 104 LYS A C 1
ATOM 800 O O . LYS A 1 104 ? 3.430 -4.324 -11.063 1.00 95.31 104 LYS A O 1
ATOM 805 N N . THR A 1 105 ? 5.020 -5.073 -12.445 1.00 95.75 105 THR A N 1
ATOM 806 C CA . THR A 1 105 ? 4.474 -4.396 -13.622 1.00 95.75 105 THR A CA 1
ATOM 807 C C . THR A 1 105 ? 3.306 -5.217 -14.180 1.00 95.75 105 THR A C 1
ATOM 809 O O . THR A 1 105 ? 3.305 -6.450 -14.125 1.00 95.75 105 THR A O 1
ATOM 812 N N . ALA A 1 106 ? 2.284 -4.558 -14.723 1.00 93.69 106 ALA A N 1
ATOM 813 C CA . ALA A 1 106 ? 1.118 -5.248 -15.278 1.00 93.69 106 ALA A CA 1
ATOM 814 C C . ALA A 1 106 ? 1.454 -6.062 -16.543 1.00 93.69 106 ALA A C 1
ATOM 816 O O . ALA A 1 106 ? 0.786 -7.049 -16.835 1.00 93.69 106 ALA A O 1
ATOM 817 N N . ASN A 1 107 ? 2.507 -5.673 -17.270 1.00 93.31 107 ASN A N 1
ATOM 818 C CA . ASN A 1 107 ? 2.994 -6.363 -18.468 1.00 93.31 107 ASN A CA 1
ATOM 819 C C . ASN A 1 107 ? 4.034 -7.462 -18.176 1.00 93.31 107 ASN A C 1
ATOM 821 O O . ASN A 1 107 ? 4.491 -8.115 -19.110 1.00 93.31 107 ASN A O 1
ATOM 825 N N . GLY A 1 108 ? 4.415 -7.670 -16.911 1.00 91.25 108 GLY A N 1
ATOM 826 C CA . GLY A 1 108 ? 5.392 -8.686 -16.514 1.00 91.25 108 GLY A CA 1
ATOM 827 C C . GLY A 1 108 ? 6.855 -8.321 -16.785 1.00 91.25 108 GLY A C 1
ATOM 828 O O . GLY A 1 108 ? 7.719 -9.175 -16.619 1.00 91.25 108 GLY A O 1
ATOM 829 N N . SER A 1 109 ? 7.149 -7.080 -17.177 1.00 92.50 109 SER A N 1
ATOM 830 C CA . SER A 1 109 ? 8.516 -6.561 -17.268 1.00 92.50 109 SER A CA 1
ATOM 831 C C . SER A 1 109 ? 9.165 -6.408 -15.889 1.00 92.50 109 SER A C 1
ATOM 833 O O . SER A 1 109 ? 8.494 -6.153 -14.886 1.00 92.50 109 SER A O 1
ATOM 835 N N . ILE A 1 110 ? 10.494 -6.483 -15.844 1.00 93.12 110 ILE A N 1
ATOM 836 C CA . ILE A 1 110 ? 11.267 -6.237 -14.621 1.00 93.12 110 ILE A CA 1
ATOM 837 C C . ILE A 1 110 ? 11.061 -4.783 -14.182 1.00 93.12 110 ILE A C 1
ATOM 839 O O . ILE A 1 110 ? 11.163 -3.856 -14.991 1.00 93.12 110 ILE A O 1
ATOM 843 N N . LEU A 1 111 ? 10.776 -4.589 -12.896 1.00 94.62 111 LEU A N 1
ATOM 844 C CA . LEU A 1 111 ? 10.626 -3.266 -12.304 1.00 94.62 111 LEU A CA 1
ATOM 845 C C . LEU A 1 111 ? 12.010 -2.597 -12.187 1.00 94.62 111 LEU A C 1
ATOM 847 O O . LEU A 1 111 ? 12.888 -3.171 -11.539 1.00 94.62 111 LEU A O 1
ATOM 851 N N . PRO A 1 112 ? 12.241 -1.416 -12.795 1.00 94.06 112 PRO A N 1
ATOM 852 C CA . PRO A 1 112 ? 13.515 -0.719 -12.656 1.00 94.06 112 PRO A CA 1
ATOM 853 C C . PRO A 1 112 ? 13.698 -0.201 -11.225 1.00 94.06 112 PRO A C 1
ATOM 855 O O . PRO A 1 112 ? 12.728 -0.079 -10.477 1.00 94.06 112 PRO A O 1
ATOM 858 N N . SER A 1 113 ? 14.929 0.161 -10.863 1.00 95.38 113 SER A N 1
ATOM 859 C CA . SER A 1 113 ? 15.170 0.932 -9.641 1.00 95.38 113 SER A CA 1
ATOM 860 C C . SER A 1 113 ? 14.422 2.269 -9.699 1.00 95.38 113 SER A C 1
ATOM 862 O O . SER A 1 113 ? 14.340 2.894 -10.763 1.00 95.38 113 SER A O 1
ATOM 864 N N . PHE A 1 114 ? 13.856 2.701 -8.575 1.00 96.25 114 PHE A N 1
ATOM 865 C CA . PHE A 1 114 ? 13.056 3.921 -8.506 1.00 96.25 114 PHE A CA 1
ATOM 866 C C . PHE A 1 114 ? 13.108 4.580 -7.127 1.00 96.25 114 PHE A C 1
ATOM 868 O O . PHE A 1 114 ? 13.439 3.951 -6.121 1.00 96.25 114 PHE A O 1
ATOM 875 N N . THR A 1 115 ? 12.731 5.851 -7.081 1.00 97.75 115 THR A N 1
ATOM 876 C CA . THR A 1 115 ? 12.381 6.581 -5.857 1.00 97.75 115 THR A CA 1
ATOM 877 C C . THR A 1 115 ? 10.929 7.018 -5.900 1.00 97.75 115 THR A C 1
ATOM 879 O O . THR A 1 115 ? 10.326 7.059 -6.969 1.00 97.75 115 THR A O 1
ATOM 882 N N . GLY A 1 116 ? 10.367 7.369 -4.749 1.00 97.31 116 GLY A N 1
ATOM 883 C CA . GLY A 1 116 ? 9.073 8.035 -4.686 1.00 97.31 116 GLY A CA 1
ATOM 884 C C . GLY A 1 116 ? 8.660 8.377 -3.266 1.00 97.31 116 GLY A C 1
ATOM 885 O O . GLY A 1 116 ? 9.468 8.314 -2.337 1.00 97.31 116 GLY A O 1
ATOM 886 N N . SER A 1 117 ? 7.388 8.722 -3.106 1.00 97.94 117 SER A N 1
ATOM 887 C CA . SER A 1 117 ? 6.775 9.027 -1.820 1.00 97.94 117 SER A CA 1
ATOM 888 C C . SER A 1 117 ? 5.751 7.960 -1.454 1.00 97.94 117 SER A C 1
ATOM 890 O O . SER A 1 117 ? 4.958 7.517 -2.291 1.00 97.94 117 SER A O 1
ATOM 892 N N . LEU A 1 118 ? 5.791 7.543 -0.196 1.00 98.00 118 LEU A N 1
ATOM 893 C CA . LEU A 1 118 ? 4.813 6.673 0.427 1.00 98.00 118 LEU A CA 1
ATOM 894 C C . LEU A 1 118 ? 4.080 7.476 1.494 1.00 98.00 118 LEU A C 1
ATOM 896 O O . LEU A 1 118 ? 4.701 7.977 2.428 1.00 98.00 118 LEU A O 1
ATOM 900 N N . GLU A 1 119 ? 2.768 7.565 1.364 1.00 98.31 119 GLU A N 1
ATOM 901 C CA . GLU A 1 119 ? 1.889 8.245 2.306 1.00 98.31 119 GLU A CA 1
ATOM 902 C C . GLU A 1 119 ? 0.919 7.241 2.924 1.00 98.31 119 GLU A C 1
ATOM 904 O O . GLU A 1 119 ? 0.538 6.262 2.282 1.00 98.31 119 GLU A O 1
ATOM 909 N N . TRP A 1 120 ? 0.522 7.466 4.169 1.00 98.50 120 TRP A N 1
ATOM 910 C CA . TRP A 1 120 ? -0.416 6.605 4.883 1.00 98.50 120 TRP A CA 1
ATOM 911 C C . TRP A 1 120 ? -1.229 7.403 5.895 1.00 98.50 120 TRP A C 1
ATOM 913 O O . TRP A 1 120 ? -0.888 8.537 6.225 1.00 98.50 120 TRP A O 1
ATOM 923 N N . GLY A 1 121 ? -2.311 6.808 6.384 1.00 98.12 121 GLY A N 1
ATOM 924 C CA . GLY A 1 121 ? -3.168 7.414 7.394 1.00 98.12 121 GLY A CA 1
ATOM 925 C C . GLY A 1 121 ? -4.464 6.637 7.571 1.00 98.12 121 GLY A C 1
ATOM 926 O O . GLY A 1 121 ? -4.586 5.483 7.146 1.00 98.12 121 GLY A O 1
ATOM 927 N N . THR A 1 122 ? -5.447 7.277 8.190 1.00 97.69 122 THR A N 1
ATOM 928 C CA . THR A 1 122 ? -6.784 6.720 8.399 1.00 97.69 122 THR A CA 1
ATOM 929 C C . THR A 1 122 ? -7.717 7.077 7.235 1.00 97.69 122 THR A C 1
ATOM 931 O O . THR A 1 122 ? -7.451 7.972 6.427 1.00 97.69 122 THR A O 1
ATOM 934 N N . LEU A 1 123 ? -8.831 6.348 7.128 1.00 96.44 123 LEU A N 1
ATOM 935 C CA . LEU A 1 123 ? -9.939 6.698 6.239 1.00 96.44 123 LEU A CA 1
ATOM 936 C C . LEU A 1 123 ? -11.064 7.343 7.044 1.00 96.44 123 LEU A C 1
ATOM 938 O O . LEU A 1 123 ? -11.383 6.911 8.155 1.00 96.44 123 LEU A O 1
ATOM 942 N N . ASN A 1 124 ? -11.738 8.313 6.436 1.00 95.00 124 ASN A N 1
ATOM 943 C CA . ASN A 1 124 ? -13.039 8.744 6.914 1.00 95.00 124 ASN A CA 1
ATOM 944 C C . ASN A 1 124 ? -14.058 7.618 6.678 1.00 95.00 124 ASN A C 1
ATOM 946 O O . ASN A 1 124 ? -14.324 7.243 5.539 1.00 95.00 124 ASN A O 1
ATOM 950 N N . GLN A 1 125 ? -14.656 7.100 7.750 1.00 88.56 125 GLN A N 1
ATOM 951 C CA . GLN A 1 125 ? -15.555 5.939 7.691 1.00 88.56 125 GLN A CA 1
ATOM 952 C C . GLN A 1 125 ? -16.854 6.191 6.906 1.00 88.56 125 GLN A C 1
ATOM 954 O O . GLN A 1 125 ? -17.487 5.240 6.468 1.00 88.56 125 GLN A O 1
ATOM 959 N N . ALA A 1 126 ? -17.266 7.450 6.719 1.00 89.81 126 ALA A N 1
ATOM 960 C CA . ALA A 1 126 ? -18.487 7.783 5.985 1.00 89.81 126 ALA A CA 1
ATOM 961 C C . ALA A 1 126 ? -18.255 7.951 4.476 1.00 89.81 126 ALA A C 1
ATOM 963 O O . ALA A 1 126 ? -19.157 7.691 3.687 1.00 89.81 126 ALA A O 1
ATOM 964 N N . THR A 1 127 ? -17.073 8.420 4.064 1.00 91.19 127 THR A N 1
ATOM 965 C CA . THR A 1 127 ? -16.766 8.701 2.647 1.00 91.19 127 THR A CA 1
ATOM 966 C C . THR A 1 127 ? -15.782 7.714 2.030 1.00 91.19 127 THR A C 1
ATOM 968 O O . THR A 1 127 ? -15.619 7.693 0.806 1.00 91.19 127 THR A O 1
ATOM 971 N N . LEU A 1 128 ? -15.095 6.934 2.867 1.00 93.81 128 LEU A N 1
ATOM 972 C CA . LEU A 1 128 ? -13.981 6.067 2.497 1.00 93.81 128 LEU A CA 1
ATOM 973 C C . LEU A 1 128 ? -12.874 6.810 1.729 1.00 93.81 128 LEU A C 1
ATOM 975 O O . LEU A 1 128 ? -12.209 6.236 0.871 1.00 93.81 128 LEU A O 1
ATOM 979 N N . GLU A 1 129 ? -12.699 8.102 2.023 1.00 95.00 129 GLU A N 1
ATOM 980 C CA . GLU A 1 129 ? -11.580 8.922 1.544 1.00 95.00 129 GLU A CA 1
ATOM 981 C C . GLU A 1 129 ? -10.483 9.025 2.611 1.00 95.00 129 GLU A C 1
ATOM 983 O O . GLU A 1 129 ? -10.795 8.970 3.808 1.00 95.00 129 GLU A O 1
ATOM 988 N N . PRO A 1 130 ? -9.218 9.253 2.212 1.00 96.44 130 PRO A N 1
ATOM 989 C CA . PRO A 1 130 ? -8.141 9.601 3.132 1.00 96.44 130 PRO A CA 1
ATOM 990 C C . PRO A 1 130 ? -8.511 10.775 4.042 1.00 96.44 130 PRO A C 1
ATOM 992 O O . PRO A 1 130 ? -8.854 11.864 3.563 1.00 96.44 130 PRO A O 1
ATOM 995 N N . ASP A 1 131 ? -8.384 10.577 5.354 1.00 96.56 131 ASP A N 1
ATOM 996 C CA . ASP A 1 131 ? -8.491 11.668 6.317 1.00 96.56 131 ASP A CA 1
ATOM 997 C C . ASP A 1 131 ? -7.233 12.533 6.222 1.00 96.56 131 ASP A C 1
ATOM 999 O O . ASP A 1 131 ? -6.152 12.144 6.668 1.00 96.56 131 ASP A O 1
ATOM 1003 N N . GLN A 1 132 ? -7.394 13.727 5.648 1.00 94.56 132 GLN A N 1
ATOM 1004 C CA . GLN A 1 132 ? -6.300 14.662 5.387 1.00 94.56 132 GLN A CA 1
ATOM 1005 C C . GLN A 1 132 ? -5.541 15.079 6.653 1.00 94.56 132 GLN A C 1
ATOM 1007 O O . GLN A 1 132 ? -4.373 15.443 6.561 1.00 94.56 132 GLN A O 1
ATOM 1012 N N . SER A 1 133 ? -6.180 15.027 7.825 1.00 95.62 133 SER A N 1
ATOM 1013 C CA . SER A 1 133 ? -5.549 15.389 9.099 1.00 95.62 133 SER A CA 1
ATOM 1014 C C . SER A 1 133 ? -4.621 14.305 9.655 1.00 95.62 133 SER A C 1
ATOM 1016 O O . SER A 1 133 ? -3.785 14.598 10.506 1.00 95.62 133 SER A O 1
ATOM 1018 N N . SER A 1 134 ? -4.743 13.074 9.152 1.00 96.25 134 SER A N 1
ATOM 1019 C CA . SER A 1 134 ? -3.986 11.903 9.609 1.00 96.25 134 SER A CA 1
ATOM 1020 C C . SER A 1 134 ? -2.792 11.545 8.719 1.00 96.25 134 SER A C 1
ATOM 1022 O O . SER A 1 134 ? -2.073 10.595 9.023 1.00 96.25 134 SER A O 1
ATOM 1024 N N . ILE A 1 135 ? -2.609 12.249 7.595 1.00 97.88 135 ILE A N 1
ATOM 1025 C CA . ILE A 1 135 ? -1.660 11.832 6.561 1.00 97.88 135 ILE A CA 1
ATOM 1026 C C . ILE A 1 135 ? -0.224 12.026 7.039 1.00 97.88 135 ILE A C 1
ATOM 1028 O O . ILE A 1 135 ? 0.222 13.142 7.308 1.00 97.88 135 ILE A O 1
ATOM 1032 N N . LEU A 1 136 ? 0.510 10.921 7.049 1.00 98.00 136 LEU A N 1
ATOM 1033 C CA . LEU A 1 136 ? 1.949 10.857 7.246 1.00 98.00 136 LEU A CA 1
ATOM 1034 C C . LEU A 1 136 ? 2.622 10.452 5.933 1.00 98.00 136 LEU A C 1
ATOM 1036 O O . LEU A 1 136 ? 1.989 9.875 5.047 1.00 98.00 136 LEU A O 1
ATOM 1040 N N . SER A 1 137 ? 3.903 10.787 5.787 1.00 97.75 137 SER A N 1
ATOM 1041 C CA . SER A 1 137 ? 4.647 10.534 4.552 1.00 97.75 137 SER A CA 1
ATOM 1042 C C . SER A 1 137 ? 6.106 10.185 4.814 1.00 97.75 137 SER A C 1
ATOM 1044 O O . SER A 1 137 ? 6.715 10.681 5.763 1.00 97.75 137 SER A O 1
ATOM 1046 N N . GLN A 1 138 ? 6.679 9.362 3.937 1.00 97.19 138 GLN A N 1
ATOM 1047 C CA . GLN A 1 138 ? 8.109 9.089 3.884 1.00 97.19 138 GLN A CA 1
ATOM 1048 C C . GLN A 1 138 ? 8.573 8.905 2.441 1.00 97.19 138 GLN A C 1
ATOM 1050 O O . GLN A 1 138 ? 7.832 8.424 1.582 1.00 97.19 138 GLN A O 1
ATOM 1055 N N . ASN A 1 139 ? 9.831 9.247 2.179 1.00 97.75 139 ASN A N 1
ATOM 1056 C CA . ASN A 1 139 ? 10.459 8.913 0.908 1.00 97.75 139 ASN A CA 1
ATOM 1057 C C . ASN A 1 139 ? 10.871 7.443 0.906 1.00 97.75 139 ASN A C 1
ATOM 1059 O O . ASN A 1 139 ? 11.367 6.921 1.905 1.00 97.75 139 ASN A O 1
ATOM 1063 N N . ILE A 1 140 ? 10.699 6.798 -0.239 1.00 96.56 140 ILE A N 1
ATOM 1064 C CA . ILE A 1 140 ? 11.078 5.408 -0.466 1.00 96.56 140 ILE A CA 1
ATOM 1065 C C . ILE A 1 140 ? 12.037 5.311 -1.645 1.00 96.56 140 ILE A C 1
ATOM 1067 O O . ILE A 1 140 ? 11.975 6.092 -2.599 1.00 96.56 140 ILE A O 1
ATOM 1071 N N . SER A 1 141 ? 12.920 4.323 -1.584 1.00 96.50 141 SER A N 1
ATOM 1072 C CA . SER A 1 141 ? 13.778 3.932 -2.691 1.00 96.50 141 SER A CA 1
ATOM 1073 C C . SER A 1 141 ? 13.745 2.421 -2.844 1.00 96.50 141 SER A C 1
ATOM 1075 O O . SER A 1 141 ? 13.744 1.668 -1.870 1.00 96.50 141 SER A O 1
ATOM 1077 N N . PHE A 1 142 ? 13.704 1.982 -4.092 1.00 95.12 142 PHE A N 1
ATOM 1078 C CA . PHE A 1 142 ? 13.767 0.585 -4.464 1.00 95.12 142 PHE A CA 1
ATOM 1079 C C . PHE A 1 142 ? 14.926 0.379 -5.430 1.00 95.12 142 PHE A C 1
ATOM 1081 O O . PHE A 1 142 ? 15.018 1.053 -6.456 1.00 95.12 142 PHE A O 1
ATOM 1088 N N . THR A 1 143 ? 15.765 -0.608 -5.131 1.00 93.94 143 THR A N 1
ATOM 1089 C CA . THR A 1 143 ? 16.866 -1.025 -5.998 1.00 93.94 143 THR A CA 1
ATOM 1090 C C . THR A 1 143 ? 16.513 -2.353 -6.647 1.00 93.94 143 THR A C 1
ATOM 1092 O O . THR A 1 143 ? 16.279 -3.339 -5.946 1.00 93.94 143 THR A O 1
ATOM 1095 N N . SER A 1 144 ? 16.516 -2.398 -7.982 1.00 91.06 144 SER A N 1
ATOM 1096 C CA . SER A 1 144 ? 16.292 -3.640 -8.723 1.00 91.06 144 SER A CA 1
ATOM 1097 C C . SER A 1 144 ? 17.286 -4.722 -8.281 1.00 91.06 144 SER A C 1
ATOM 1099 O O . SER A 1 144 ? 18.492 -4.456 -8.226 1.00 91.06 144 SER A O 1
ATOM 1101 N N . PRO A 1 145 ? 16.825 -5.954 -7.997 1.00 87.62 145 PRO A N 1
ATOM 1102 C CA . PRO A 1 145 ? 17.713 -7.042 -7.621 1.00 87.62 145 PRO A CA 1
ATOM 1103 C C . PRO A 1 145 ? 18.640 -7.421 -8.781 1.00 87.62 145 PRO A C 1
ATOM 1105 O O . PRO A 1 145 ? 18.280 -7.307 -9.953 1.00 87.62 145 PRO A O 1
ATOM 1108 N N . ALA A 1 146 ? 19.829 -7.931 -8.444 1.00 88.25 146 ALA A N 1
ATOM 1109 C CA . ALA A 1 146 ? 20.805 -8.406 -9.430 1.00 88.25 146 ALA A CA 1
ATOM 1110 C C . ALA A 1 146 ? 20.287 -9.602 -10.248 1.00 88.25 146 ALA A C 1
ATOM 1112 O O . ALA A 1 146 ? 20.678 -9.787 -11.398 1.00 88.25 146 ALA A O 1
ATOM 1113 N N . THR A 1 147 ? 19.409 -10.415 -9.654 1.00 90.19 147 THR A N 1
ATOM 1114 C CA . THR A 1 147 ? 18.695 -11.482 -10.360 1.00 90.19 147 THR A CA 1
ATOM 1115 C C . THR A 1 147 ? 17.317 -10.969 -10.779 1.00 90.19 147 THR A C 1
ATOM 1117 O O . THR A 1 147 ? 16.528 -10.615 -9.900 1.00 90.19 147 THR A O 1
ATOM 1120 N N . PRO A 1 148 ? 17.006 -10.939 -12.086 1.00 85.06 148 PRO A N 1
ATOM 1121 C CA . PRO A 1 148 ? 15.698 -10.542 -12.588 1.00 85.06 148 PRO A CA 1
ATOM 1122 C C . PRO A 1 148 ? 14.533 -11.305 -11.952 1.00 85.06 148 PRO A C 1
ATOM 1124 O O . PRO A 1 148 ? 14.517 -12.535 -11.943 1.00 85.06 148 PRO A O 1
ATOM 1127 N N . THR A 1 149 ? 13.526 -10.570 -11.485 1.00 90.31 149 THR A N 1
ATOM 1128 C CA . THR A 1 149 ? 12.242 -11.114 -11.032 1.00 90.31 149 THR A CA 1
ATOM 1129 C C . THR A 1 149 ? 11.103 -10.222 -11.514 1.00 90.31 149 THR A C 1
ATOM 1131 O O . THR A 1 149 ? 11.254 -9.005 -11.626 1.00 90.31 149 THR A O 1
ATOM 1134 N N . ASN A 1 150 ? 9.952 -10.835 -11.784 1.00 90.56 150 ASN A N 1
ATOM 1135 C CA . ASN A 1 150 ? 8.738 -10.125 -12.192 1.00 90.56 150 ASN A CA 1
ATOM 1136 C C . ASN A 1 150 ? 7.903 -9.668 -10.988 1.00 90.56 150 ASN A C 1
ATOM 1138 O O . ASN A 1 150 ? 6.966 -8.890 -11.152 1.00 90.56 150 ASN A O 1
ATOM 1142 N N . VAL A 1 151 ? 8.220 -10.167 -9.790 1.00 93.06 151 VAL A N 1
ATOM 1143 C CA . VAL A 1 151 ? 7.609 -9.746 -8.528 1.00 93.06 151 VAL A CA 1
ATOM 1144 C C . VAL A 1 151 ? 8.716 -9.348 -7.573 1.00 93.06 151 VAL A C 1
ATOM 1146 O O . VAL A 1 151 ? 9.618 -10.134 -7.279 1.00 93.06 151 VAL A O 1
ATOM 1149 N N . THR A 1 152 ? 8.608 -8.129 -7.078 1.00 93.25 152 THR A N 1
ATOM 1150 C CA . THR A 1 152 ? 9.534 -7.525 -6.133 1.00 93.25 152 THR A CA 1
ATOM 1151 C C . THR A 1 152 ? 8.840 -7.357 -4.793 1.00 93.25 152 THR A C 1
ATOM 1153 O O . THR A 1 152 ? 7.655 -7.040 -4.763 1.00 93.25 152 THR A O 1
ATOM 1156 N N . SER A 1 153 ? 9.574 -7.519 -3.692 1.00 94.75 153 SER A N 1
ATOM 1157 C CA . SER A 1 153 ? 9.089 -7.193 -2.346 1.00 94.75 153 SER A CA 1
ATOM 1158 C C . SER A 1 153 ? 9.867 -6.015 -1.765 1.00 94.75 153 SER A C 1
ATOM 1160 O O . SER A 1 153 ? 11.084 -5.945 -1.925 1.00 94.75 153 SER A O 1
ATOM 1162 N N . MET A 1 154 ? 9.167 -5.108 -1.089 1.00 94.88 154 MET A N 1
ATOM 1163 C CA . MET A 1 154 ? 9.741 -3.964 -0.385 1.00 94.88 154 MET A CA 1
ATOM 1164 C C . MET A 1 154 ? 9.114 -3.864 1.002 1.00 94.88 154 MET A C 1
ATOM 1166 O O . MET A 1 154 ? 7.891 -3.797 1.131 1.00 94.88 154 MET A O 1
ATOM 1170 N N . GLU A 1 155 ? 9.951 -3.855 2.035 1.00 96.31 155 GLU A N 1
ATOM 1171 C CA . GLU A 1 155 ? 9.498 -3.584 3.396 1.00 96.31 155 GLU A CA 1
ATOM 1172 C C . GLU A 1 155 ? 9.276 -2.086 3.583 1.00 96.31 155 GLU A C 1
ATOM 1174 O O . GLU A 1 155 ? 10.113 -1.267 3.200 1.00 96.31 155 GLU A O 1
ATOM 1179 N N . VAL A 1 156 ? 8.149 -1.731 4.190 1.00 96.69 156 VAL A N 1
ATOM 1180 C CA . VAL A 1 156 ? 7.789 -0.353 4.518 1.00 96.69 156 VAL A CA 1
ATOM 1181 C C . VAL A 1 156 ? 7.313 -0.276 5.960 1.00 96.69 156 VAL A C 1
ATOM 1183 O O . VAL A 1 156 ? 6.681 -1.202 6.470 1.00 96.69 156 VAL A O 1
ATOM 1186 N N . ARG A 1 157 ? 7.627 0.841 6.611 1.00 96.81 157 ARG A N 1
ATOM 1187 C CA . ARG A 1 157 ? 7.183 1.153 7.971 1.00 96.81 157 ARG A CA 1
ATOM 1188 C C . ARG A 1 157 ? 6.196 2.304 7.928 1.00 96.81 157 ARG A C 1
ATOM 1190 O O . ARG A 1 157 ? 6.366 3.218 7.124 1.00 96.81 157 ARG A O 1
ATOM 1197 N N . PHE A 1 158 ? 5.192 2.232 8.784 1.00 97.06 158 PHE A N 1
ATOM 1198 C CA . PHE A 1 158 ? 4.160 3.237 8.963 1.00 97.06 158 PHE A CA 1
ATOM 1199 C C . PHE A 1 158 ? 4.200 3.676 10.422 1.00 97.06 158 PHE A C 1
ATOM 1201 O O . PHE A 1 158 ? 3.680 2.986 11.300 1.00 97.06 158 PHE A O 1
ATOM 1208 N N . SER A 1 159 ? 4.869 4.794 10.683 1.00 95.81 159 SER A N 1
ATOM 1209 C CA . SER A 1 159 ? 4.948 5.365 12.028 1.00 95.81 159 SER A CA 1
ATOM 1210 C C . SER A 1 159 ? 3.580 5.847 12.506 1.00 95.81 159 SER A C 1
ATOM 1212 O O . SER A 1 159 ? 2.735 6.234 11.693 1.00 95.81 159 SER A O 1
ATOM 1214 N N . ASP A 1 160 ? 3.392 5.839 13.824 1.00 95.75 160 ASP A N 1
ATOM 1215 C CA . ASP A 1 160 ? 2.257 6.405 14.560 1.00 95.75 160 ASP A CA 1
ATOM 1216 C C . ASP A 1 160 ? 0.881 5.839 14.173 1.00 95.75 160 ASP A C 1
ATOM 1218 O O . ASP A 1 160 ? -0.159 6.436 14.457 1.00 95.75 160 ASP A O 1
ATOM 1222 N N . ILE A 1 161 ? 0.850 4.661 13.542 1.00 96.31 161 ILE A N 1
ATOM 1223 C CA . ILE A 1 161 ? -0.392 3.990 13.164 1.00 96.31 161 ILE A CA 1
ATOM 1224 C C . ILE A 1 161 ? -0.289 2.488 13.410 1.00 96.31 161 ILE A C 1
ATOM 1226 O O . ILE A 1 161 ? 0.612 1.820 12.910 1.00 96.31 161 ILE A O 1
ATOM 1230 N N . ALA A 1 162 ? -1.213 1.949 14.201 1.00 96.38 162 ALA A N 1
ATOM 1231 C CA . ALA A 1 162 ? -1.328 0.509 14.411 1.00 96.38 162 ALA A CA 1
ATOM 1232 C C . ALA A 1 162 ? -1.979 -0.173 13.188 1.00 96.38 162 ALA A C 1
ATOM 1234 O O . ALA A 1 162 ? -2.746 0.490 12.477 1.00 96.38 162 ALA A O 1
ATOM 1235 N N . PRO A 1 163 ? -1.726 -1.472 12.938 1.00 96.19 163 PRO A N 1
ATOM 1236 C CA . PRO A 1 163 ? -2.196 -2.155 11.731 1.00 96.19 163 PRO A CA 1
ATOM 1237 C C . PRO A 1 163 ? -3.704 -2.064 11.508 1.00 96.19 163 PRO A C 1
ATOM 1239 O O . PRO A 1 163 ? -4.162 -1.865 10.388 1.00 96.19 163 PRO A O 1
ATOM 1242 N N . GLU A 1 164 ? -4.475 -2.169 12.586 1.00 94.69 164 GLU A N 1
ATOM 1243 C CA . GLU A 1 164 ? -5.935 -2.094 12.599 1.00 94.69 164 GLU A CA 1
ATOM 1244 C C . GLU A 1 164 ? -6.481 -0.697 12.277 1.00 94.69 164 GLU A C 1
ATOM 1246 O O . GLU A 1 164 ? -7.630 -0.567 11.858 1.00 94.69 164 GLU A O 1
ATOM 1251 N N . ASN A 1 165 ? -5.659 0.341 12.451 1.00 95.81 165 ASN A N 1
ATOM 1252 C CA . ASN A 1 165 ? -6.018 1.731 12.183 1.00 95.81 165 ASN A CA 1
ATOM 1253 C C . ASN A 1 165 ? -5.484 2.223 10.830 1.00 95.81 165 ASN A C 1
ATOM 1255 O O . ASN A 1 165 ? -5.846 3.319 10.401 1.00 95.81 165 ASN A O 1
ATOM 1259 N N . LEU A 1 166 ? -4.645 1.434 10.148 1.00 97.56 166 LEU A N 1
ATOM 1260 C CA . LEU A 1 166 ? -4.110 1.761 8.830 1.00 97.56 166 LEU A CA 1
ATOM 1261 C C . LEU A 1 166 ? -5.235 1.729 7.786 1.00 97.56 166 LEU A C 1
ATOM 1263 O O . LEU A 1 166 ? -5.606 0.680 7.263 1.00 97.56 166 LEU A O 1
ATOM 1267 N N . GLY A 1 167 ? -5.787 2.902 7.485 1.00 97.31 167 GLY A N 1
ATOM 1268 C CA . GLY A 1 167 ? -6.919 3.045 6.576 1.00 97.31 167 GLY A CA 1
ATOM 1269 C C . GLY A 1 167 ? -6.508 3.016 5.109 1.00 97.31 167 GLY A C 1
ATOM 1270 O O . GLY A 1 167 ? -7.199 2.419 4.286 1.00 97.31 167 GLY A O 1
ATOM 1271 N N . PHE A 1 168 ? -5.387 3.647 4.766 1.00 97.94 168 PHE A N 1
ATOM 1272 C CA . PHE A 1 168 ? -4.884 3.653 3.397 1.00 97.94 168 PHE A CA 1
ATOM 1273 C C . PHE A 1 168 ? -3.361 3.766 3.340 1.00 97.94 168 PHE A C 1
ATOM 1275 O O . PHE A 1 168 ? -2.708 4.253 4.263 1.00 97.94 168 PHE A O 1
ATOM 1282 N N . ILE A 1 169 ? -2.820 3.361 2.196 1.00 98.06 169 ILE A N 1
ATOM 1283 C CA . ILE A 1 169 ? -1.456 3.616 1.750 1.00 98.06 169 ILE A CA 1
ATOM 1284 C C . ILE A 1 169 ? -1.553 4.246 0.359 1.00 98.06 169 ILE A C 1
ATOM 1286 O O . ILE A 1 169 ? -2.364 3.822 -0.464 1.00 98.06 169 ILE A O 1
ATOM 1290 N N . ARG A 1 170 ? -0.722 5.241 0.065 1.00 97.75 170 ARG A N 1
ATOM 1291 C CA . ARG A 1 170 ? -0.633 5.886 -1.243 1.00 97.75 170 ARG A CA 1
ATOM 1292 C C . ARG A 1 170 ? 0.819 5.962 -1.689 1.00 97.75 170 ARG A C 1
ATOM 1294 O O . ARG A 1 170 ? 1.638 6.582 -1.024 1.00 97.75 170 ARG A O 1
ATOM 1301 N N . LEU A 1 171 ? 1.134 5.358 -2.830 1.00 97.69 171 LEU A N 1
ATOM 1302 C CA . LEU A 1 171 ? 2.416 5.553 -3.506 1.00 97.69 171 LEU A CA 1
ATOM 1303 C C . LEU A 1 171 ? 2.261 6.656 -4.545 1.00 97.69 171 LEU A C 1
ATOM 1305 O O . LEU A 1 171 ? 1.310 6.627 -5.326 1.00 97.69 171 LEU A O 1
ATOM 1309 N N . SER A 1 172 ? 3.185 7.609 -4.583 1.00 97.12 172 SER A N 1
ATOM 1310 C CA . SER A 1 172 ? 3.168 8.695 -5.561 1.00 97.12 172 SER A CA 1
ATOM 1311 C C . SER A 1 172 ? 4.571 9.155 -5.946 1.00 97.12 172 SER A C 1
ATOM 1313 O O . SER A 1 172 ? 5.555 8.795 -5.299 1.00 97.12 172 SER A O 1
ATOM 1315 N N . GLY A 1 173 ? 4.670 9.925 -7.035 1.00 95.94 173 GLY A N 1
ATOM 1316 C CA . GLY A 1 173 ? 5.943 10.507 -7.476 1.00 95.94 173 GLY A CA 1
ATOM 1317 C C . GLY A 1 173 ? 7.004 9.453 -7.786 1.00 95.94 173 GLY A C 1
ATOM 1318 O O . GLY A 1 173 ? 8.172 9.645 -7.467 1.00 95.94 173 GLY A O 1
ATOM 1319 N N . LEU A 1 174 ? 6.585 8.306 -8.332 1.00 96.12 174 LEU A N 1
ATOM 1320 C CA . LEU A 1 174 ? 7.510 7.240 -8.691 1.00 96.12 174 LEU A CA 1
ATOM 1321 C C . LEU A 1 174 ? 8.359 7.693 -9.878 1.00 96.12 174 LEU A C 1
ATOM 1323 O O . LEU A 1 174 ? 7.815 8.004 -10.937 1.00 96.12 174 LEU A O 1
ATOM 1327 N N . GLU A 1 175 ? 9.675 7.700 -9.711 1.00 95.94 175 GLU A N 1
ATOM 1328 C CA . GLU A 1 175 ? 10.642 8.142 -10.715 1.00 95.94 175 GLU A CA 1
ATOM 1329 C C . GLU A 1 175 ? 11.792 7.145 -10.815 1.00 95.94 175 GLU A C 1
ATOM 1331 O O . GLU A 1 175 ? 12.275 6.630 -9.807 1.00 95.94 175 GLU A O 1
ATOM 1336 N N . ARG A 1 176 ? 12.226 6.847 -12.043 1.00 95.19 176 ARG A N 1
ATOM 1337 C CA . ARG A 1 176 ? 13.337 5.921 -12.290 1.00 95.19 176 ARG A CA 1
ATOM 1338 C C . ARG A 1 176 ? 14.646 6.527 -11.767 1.00 95.19 176 ARG A C 1
ATOM 1340 O O . ARG A 1 176 ? 14.913 7.694 -12.043 1.00 95.19 176 ARG A O 1
ATOM 1347 N N . GLN A 1 177 ? 15.443 5.713 -11.072 1.00 90.50 177 GLN A N 1
ATOM 1348 C CA . GLN A 1 177 ? 16.810 6.054 -10.651 1.00 90.50 177 GLN A CA 1
ATOM 1349 C C . GLN A 1 177 ? 17.824 5.954 -11.792 1.00 90.50 177 GLN A C 1
ATOM 1351 O O . GLN A 1 177 ? 17.646 5.075 -12.670 1.00 90.50 177 GLN A O 1
#